Protein AF-A0A7W1FBQ4-F1 (afdb_monomer_lite)

Foldseek 3Di:
DAEAEQEDDPPDPVCVRVVVVVVLVVQQVVCVVVVHHRPYDYYYDD

pLDDT: mean 97.02, std 2.32, range [87.56, 98.69]

Secondary structure (DSSP, 8-state):
-EEEEEE--TT--HHHHHHHHHHHHHHHHHHHHTTPPPSEEEEEE-

Structure (mmCIF, N/CA/C/O backbone):
data_AF-A0A7W1FBQ4-F1
#
_entry.id   AF-A0A7W1FBQ4-F1
#
loop_
_atom_site.group_PDB
_atom_site.id
_atom_site.type_symbol
_atom_site.label_atom_id
_atom_site.label_alt_id
_atom_site.label_comp_id
_atom_site.label_asym_id
_atom_site.label_entity_id
_atom_site.label_seq_id
_atom_site.pdbx_PDB_ins_code
_atom_site.Cartn_x
_atom_site.Cartn_y
_atom_site.Cartn_z
_atom_site.occupancy
_atom_site.B_iso_or_equiv
_atom_site.auth_seq_id
_atom_site.auth_comp_id
_atom_site.auth_asym_id
_atom_site.auth_atom_id
_atom_site.pdbx_PDB_model_num
ATOM 1 N N . MET A 1 1 ? -13.972 1.843 4.275 1.00 88.19 1 MET A N 1
ATOM 2 C CA . MET A 1 1 ? -12.701 2.382 3.745 1.00 88.19 1 MET A CA 1
ATOM 3 C C . MET A 1 1 ? -12.938 3.279 2.544 1.00 88.19 1 MET A C 1
ATOM 5 O O . MET A 1 1 ? -13.782 2.965 1.710 1.00 88.19 1 MET A O 1
ATOM 9 N N . LYS A 1 2 ? -12.162 4.359 2.435 1.00 97.31 2 LYS A N 1
ATOM 10 C CA . LYS A 1 2 ? -11.982 5.124 1.194 1.00 97.31 2 LYS A CA 1
ATOM 11 C C . LYS A 1 2 ? -11.038 4.339 0.277 1.00 97.31 2 LYS A C 1
ATOM 13 O O . LYS A 1 2 ? -10.053 3.792 0.761 1.00 97.31 2 LYS A O 1
ATOM 18 N N . LYS A 1 3 ? -11.335 4.266 -1.018 1.00 98.19 3 LYS A N 1
ATOM 19 C CA . LYS A 1 3 ? -10.499 3.542 -1.986 1.00 98.19 3 LYS A CA 1
ATOM 20 C C . LYS A 1 3 ? -9.424 4.465 -2.545 1.00 98.19 3 LYS A C 1
ATOM 22 O O . LYS A 1 3 ? -9.744 5.571 -2.975 1.00 98.19 3 LYS A O 1
ATOM 27 N N . VAL A 1 4 ? -8.187 3.988 -2.561 1.00 98.12 4 VAL A N 1
ATOM 28 C CA . VAL A 1 4 ? -7.047 4.650 -3.19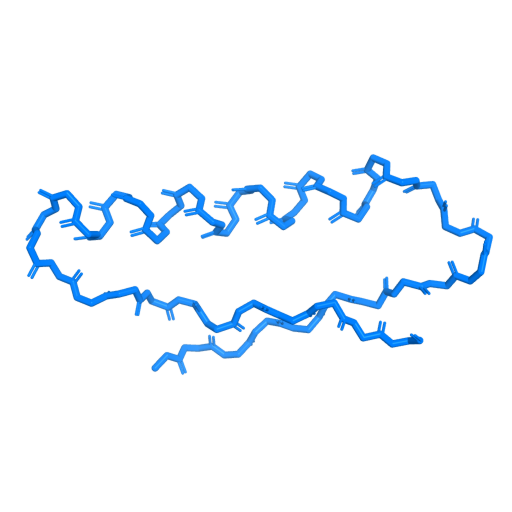6 1.00 98.12 4 VAL A CA 1
ATOM 29 C C . VAL A 1 4 ? -6.452 3.673 -4.200 1.00 98.12 4 VAL A C 1
ATOM 31 O O . VAL A 1 4 ? -5.960 2.611 -3.825 1.00 98.12 4 VAL A O 1
ATOM 34 N N . SER A 1 5 ? -6.503 4.036 -5.477 1.00 98.00 5 SER A N 1
ATOM 35 C CA . SER A 1 5 ? -5.876 3.282 -6.559 1.00 98.00 5 SER A CA 1
ATOM 36 C C . SER A 1 5 ? -4.670 4.060 -7.063 1.00 98.00 5 SER A C 1
ATOM 38 O O . SER A 1 5 ? -4.816 5.203 -7.491 1.00 98.00 5 SER A O 1
ATOM 40 N N . ILE A 1 6 ? -3.490 3.452 -6.987 1.00 97.81 6 ILE A N 1
ATOM 41 C CA . ILE A 1 6 ? -2.236 4.037 -7.464 1.00 97.81 6 ILE A CA 1
ATOM 42 C C . ILE A 1 6 ? -1.877 3.315 -8.756 1.00 97.81 6 ILE A C 1
ATOM 44 O O . ILE A 1 6 ? -1.642 2.107 -8.736 1.00 97.81 6 ILE A O 1
ATOM 48 N N . LEU A 1 7 ? -1.884 4.048 -9.870 1.00 96.56 7 LEU A N 1
ATOM 49 C CA . LEU A 1 7 ? -1.506 3.500 -11.166 1.00 96.56 7 LEU A CA 1
ATOM 50 C C . LEU A 1 7 ? 0.004 3.221 -11.183 1.00 96.56 7 LEU A C 1
ATOM 52 O O . LEU A 1 7 ? 0.784 4.110 -10.838 1.00 96.56 7 LEU A O 1
ATOM 56 N N . VAL A 1 8 ? 0.409 2.033 -11.629 1.00 97.06 8 VAL A N 1
ATOM 57 C CA . VAL A 1 8 ? 1.815 1.635 -11.794 1.00 97.06 8 VAL A CA 1
ATOM 58 C C . VAL A 1 8 ? 2.108 1.381 -13.276 1.00 97.06 8 VAL A C 1
ATOM 60 O O . VAL A 1 8 ? 2.066 0.240 -13.724 1.00 97.06 8 VAL A O 1
ATOM 63 N N . PRO A 1 9 ? 2.379 2.431 -14.073 1.00 94.88 9 PRO A N 1
ATOM 64 C CA . PRO A 1 9 ? 2.836 2.251 -15.450 1.00 94.88 9 PRO A CA 1
ATOM 65 C C . PRO A 1 9 ? 4.149 1.457 -15.533 1.00 94.88 9 PRO A C 1
ATOM 67 O O . PRO A 1 9 ? 4.989 1.566 -14.641 1.00 94.88 9 PRO A O 1
ATOM 70 N N . GLU A 1 10 ? 4.385 0.755 -16.647 1.00 94.50 10 GLU A N 1
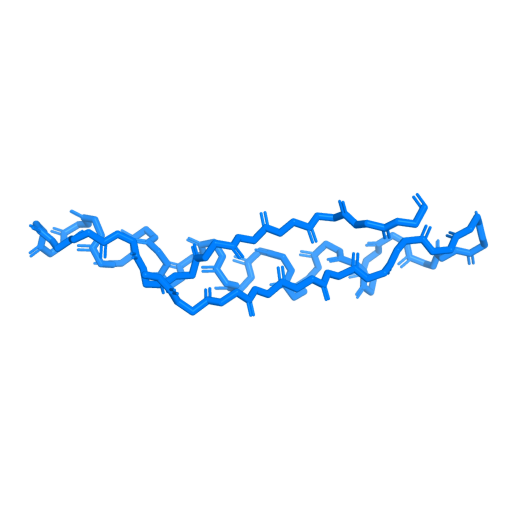ATOM 71 C CA . GLU A 1 10 ? 5.632 -0.001 -16.886 1.00 94.50 10 GLU A CA 1
ATOM 72 C C . GLU A 1 10 ? 6.900 0.854 -16.710 1.00 94.50 10 GLU A C 1
ATOM 74 O O . GLU A 1 10 ? 7.916 0.382 -16.208 1.00 94.50 10 GLU A O 1
ATOM 79 N N . SER A 1 11 ? 6.836 2.134 -17.091 1.00 95.00 11 SER A N 1
ATOM 80 C CA . SER A 1 11 ? 7.950 3.085 -17.012 1.00 95.00 11 SER A CA 1
ATOM 81 C C . SER A 1 11 ? 7.907 3.978 -15.766 1.00 95.00 11 SER A C 1
ATOM 83 O O . SER A 1 11 ? 8.495 5.064 -15.766 1.00 95.00 11 SER A O 1
ATOM 85 N N . ALA A 1 12 ? 7.149 3.600 -14.735 1.00 95.00 12 ALA A N 1
ATOM 86 C CA . ALA A 1 12 ? 6.992 4.425 -13.547 1.00 95.00 12 ALA A CA 1
ATOM 87 C C . ALA A 1 12 ? 8.305 4.553 -12.768 1.00 95.00 12 ALA A C 1
ATOM 89 O O . ALA A 1 12 ? 9.007 3.574 -12.508 1.00 95.00 12 ALA A O 1
ATOM 90 N N . LEU A 1 13 ? 8.595 5.770 -12.303 1.00 96.31 13 LEU A N 1
ATOM 91 C CA . LEU A 1 13 ? 9.594 5.961 -11.263 1.00 96.31 13 LEU A CA 1
ATOM 92 C C . LEU A 1 13 ? 9.042 5.367 -9.962 1.00 96.31 13 LEU A C 1
ATOM 94 O O . LEU A 1 13 ? 8.085 5.900 -9.407 1.00 96.31 13 LEU A O 1
ATOM 98 N N . LEU A 1 14 ? 9.651 4.285 -9.467 1.00 93.88 14 LEU A N 1
ATOM 99 C CA . LEU A 1 14 ? 9.139 3.533 -8.312 1.00 93.88 14 LEU A CA 1
ATOM 100 C C . LEU A 1 14 ? 8.898 4.407 -7.072 1.00 93.88 14 LEU A C 1
ATOM 102 O O . LEU A 1 14 ? 7.891 4.222 -6.397 1.00 93.88 14 LEU A O 1
ATOM 106 N N . ALA A 1 15 ? 9.757 5.396 -6.809 1.00 95.31 15 ALA A N 1
ATOM 107 C CA . ALA A 1 15 ? 9.575 6.331 -5.694 1.00 95.31 15 ALA A CA 1
ATOM 108 C C . ALA A 1 15 ? 8.257 7.122 -5.798 1.00 95.31 15 ALA A C 1
ATOM 110 O O . ALA A 1 15 ? 7.551 7.287 -4.811 1.00 95.31 15 ALA A O 1
ATOM 111 N N . ALA A 1 16 ? 7.850 7.516 -7.010 1.00 95.56 16 ALA A N 1
ATOM 112 C CA . ALA A 1 16 ? 6.593 8.233 -7.228 1.00 95.56 16 ALA A CA 1
ATOM 113 C C . ALA A 1 16 ? 5.344 7.364 -6.968 1.00 95.56 16 ALA A C 1
ATOM 115 O O . ALA A 1 16 ? 4.255 7.900 -6.769 1.00 95.56 16 ALA A O 1
ATOM 116 N N . VAL A 1 17 ? 5.496 6.035 -6.963 1.00 97.25 17 VAL A N 1
ATOM 117 C CA . VAL A 1 17 ? 4.443 5.069 -6.611 1.00 97.25 17 VAL A CA 1
ATOM 118 C C . VAL A 1 17 ? 4.498 4.729 -5.120 1.00 97.25 17 VAL A C 1
ATOM 120 O O . VAL A 1 17 ? 3.458 4.682 -4.457 1.00 97.25 17 VAL A O 1
ATOM 123 N N . ASP A 1 18 ? 5.696 4.483 -4.587 1.00 96.50 18 ASP A N 1
ATOM 124 C CA . ASP A 1 18 ? 5.867 4.010 -3.215 1.00 96.50 18 ASP A CA 1
ATOM 125 C C . ASP A 1 18 ? 5.626 5.107 -2.175 1.00 96.50 18 ASP A C 1
ATOM 127 O O . ASP A 1 18 ? 4.961 4.841 -1.175 1.00 96.50 18 ASP A O 1
ATOM 131 N N . ASP A 1 19 ? 6.050 6.345 -2.436 1.00 98.06 19 ASP A N 1
ATOM 132 C CA . ASP A 1 19 ? 5.862 7.473 -1.517 1.00 98.06 19 ASP A CA 1
ATOM 133 C C . ASP A 1 19 ? 4.380 7.695 -1.144 1.00 98.06 19 ASP A C 1
ATOM 135 O O . ASP A 1 19 ? 4.047 7.667 0.048 1.00 98.06 19 ASP A O 1
ATOM 139 N N . PRO A 1 20 ? 3.431 7.843 -2.096 1.00 97.31 20 PRO A N 1
ATOM 140 C CA . PRO A 1 20 ? 2.020 7.972 -1.740 1.00 97.31 20 PRO A CA 1
ATOM 141 C C . PRO A 1 20 ? 1.469 6.699 -1.082 1.00 97.31 20 PRO A C 1
ATOM 143 O O . PRO A 1 20 ? 0.716 6.797 -0.108 1.00 97.31 20 PRO A O 1
ATOM 146 N N . ARG A 1 21 ? 1.861 5.500 -1.546 1.00 98.25 21 ARG A N 1
ATOM 147 C CA . ARG A 1 21 ? 1.452 4.225 -0.926 1.00 98.25 21 ARG A CA 1
ATOM 148 C C . ARG A 1 21 ? 1.868 4.170 0.546 1.00 98.25 21 ARG A C 1
ATOM 150 O O . ARG A 1 21 ? 1.072 3.748 1.393 1.00 98.25 21 ARG A O 1
ATOM 157 N N . HIS A 1 22 ? 3.089 4.604 0.851 1.00 98.44 22 HIS A N 1
ATOM 158 C CA . HIS A 1 22 ? 3.641 4.650 2.197 1.00 98.44 22 HIS A CA 1
ATOM 159 C C . HIS A 1 22 ? 2.868 5.631 3.079 1.00 98.44 22 HIS A C 1
ATOM 161 O O . HIS A 1 22 ? 2.430 5.245 4.162 1.00 98.44 22 HIS A O 1
ATOM 167 N N . VAL A 1 23 ? 2.610 6.852 2.600 1.00 98.38 23 VAL A N 1
ATOM 168 C CA . VAL A 1 23 ? 1.840 7.858 3.353 1.00 98.38 23 VAL A CA 1
ATOM 169 C C . VAL A 1 23 ? 0.451 7.335 3.726 1.00 98.38 23 VAL A C 1
ATOM 171 O O . VAL A 1 23 ? 0.071 7.391 4.897 1.00 98.38 23 VAL A O 1
ATOM 174 N N . PHE A 1 24 ? -0.297 6.764 2.776 1.00 98.44 24 PHE A N 1
ATOM 175 C CA . PHE A 1 24 ? -1.620 6.204 3.077 1.00 98.44 24 PHE A CA 1
ATOM 176 C C . PHE A 1 24 ? -1.547 5.025 4.056 1.00 98.44 24 PHE A C 1
ATOM 178 O O . PHE A 1 24 ? -2.384 4.917 4.956 1.00 98.44 24 PHE A O 1
ATOM 185 N N . SER A 1 25 ? -0.531 4.170 3.918 1.00 98.50 25 SER A N 1
ATOM 186 C CA . SER A 1 25 ? -0.310 3.046 4.836 1.00 98.50 25 SER A CA 1
ATOM 187 C C . SER A 1 25 ? 0.017 3.538 6.247 1.00 98.50 25 SER A C 1
ATOM 189 O O . SER A 1 25 ? -0.488 2.986 7.220 1.00 98.50 25 SER A O 1
ATOM 191 N N . MET A 1 26 ? 0.789 4.621 6.374 1.00 98.69 26 MET A N 1
ATOM 192 C CA . MET A 1 26 ? 1.127 5.202 7.670 1.00 98.69 26 ME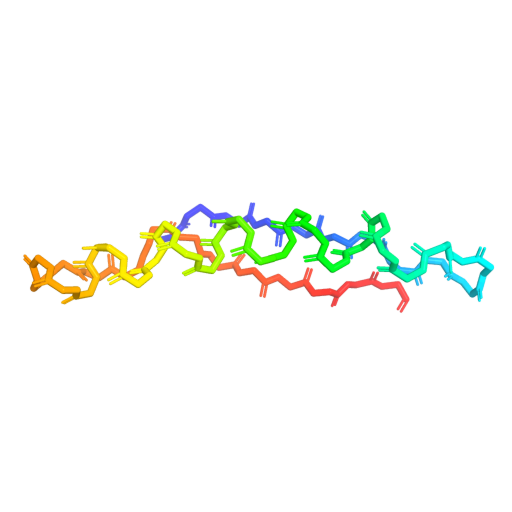T A CA 1
ATOM 193 C C . MET A 1 26 ? -0.098 5.782 8.376 1.00 98.69 26 MET A C 1
ATOM 195 O O . MET A 1 26 ? -0.264 5.579 9.579 1.00 98.69 26 MET A O 1
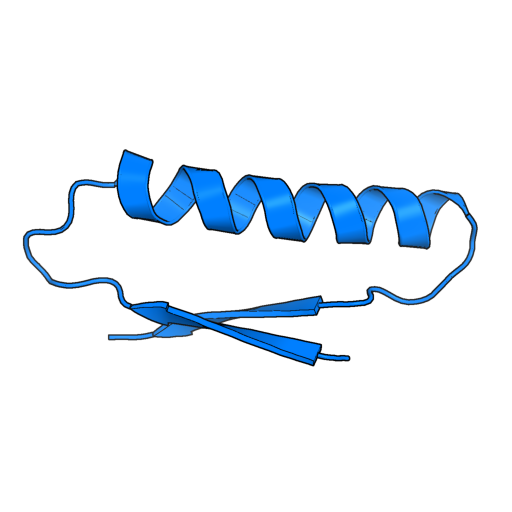ATOM 199 N N . VAL A 1 27 ? -1.005 6.428 7.635 1.00 98.44 27 VAL A N 1
ATOM 200 C CA . VAL A 1 27 ? -2.291 6.869 8.196 1.00 98.44 27 VAL A CA 1
ATOM 201 C C . VAL A 1 27 ? -3.101 5.677 8.709 1.00 98.44 27 VAL A C 1
ATOM 203 O O . VAL A 1 27 ? -3.628 5.747 9.819 1.00 98.44 27 VAL A O 1
ATOM 206 N N . ASN A 1 28 ? -3.156 4.568 7.965 1.00 98.56 28 ASN A N 1
ATOM 207 C CA . ASN A 1 28 ? -3.808 3.347 8.447 1.00 98.56 28 ASN A CA 1
ATOM 208 C C . ASN A 1 28 ? -3.160 2.829 9.739 1.00 98.56 28 ASN A C 1
ATOM 210 O O . ASN A 1 28 ? -3.877 2.563 10.699 1.00 98.56 28 ASN A O 1
ATOM 214 N N . SER A 1 29 ? -1.827 2.785 9.817 1.00 98.56 29 SER A N 1
ATOM 215 C CA . SER A 1 29 ? -1.130 2.368 11.039 1.00 98.56 29 S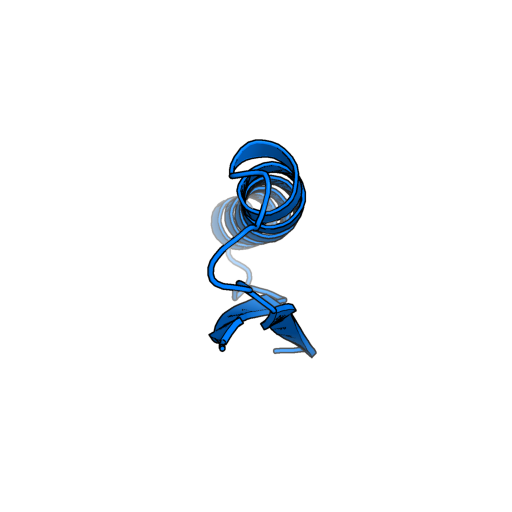ER A CA 1
ATOM 216 C C . SER A 1 29 ? -1.420 3.275 12.239 1.00 98.56 29 SER A C 1
ATOM 218 O O . SER A 1 29 ? -1.469 2.789 13.366 1.00 98.56 29 SER A O 1
ATOM 220 N N . PHE A 1 30 ? -1.621 4.584 12.042 1.00 98.56 30 PHE A N 1
ATOM 221 C CA . PHE A 1 30 ? -2.056 5.468 13.131 1.00 98.56 30 PHE A CA 1
ATOM 222 C C . PHE A 1 30 ? -3.481 5.155 13.599 1.00 98.56 30 PHE A C 1
ATOM 224 O O . PHE A 1 30 ? -3.727 5.165 14.802 1.00 98.56 30 PHE A O 1
ATOM 231 N N . TYR A 1 31 ? -4.398 4.837 12.681 1.00 98.38 31 TYR A N 1
ATOM 232 C CA . TYR A 1 31 ? -5.758 4.411 13.032 1.00 98.38 31 TYR A CA 1
ATOM 233 C C . TYR A 1 31 ? -5.745 3.092 13.807 1.00 98.38 31 TYR A C 1
ATOM 235 O O . TYR A 1 31 ? -6.368 2.998 14.860 1.00 98.38 31 TYR A O 1
ATOM 243 N N . GLU A 1 32 ? -4.980 2.111 13.336 1.00 98.19 32 GLU A N 1
ATOM 244 C CA . GLU A 1 32 ? -4.852 0.806 13.991 1.00 98.19 32 GLU A CA 1
ATOM 245 C C . GLU A 1 32 ? -4.276 0.936 15.407 1.00 98.19 32 GLU A C 1
ATOM 247 O O . GLU A 1 32 ? -4.785 0.316 16.341 1.00 98.19 32 GLU A O 1
ATOM 252 N N . LYS A 1 33 ? -3.270 1.802 15.597 1.00 98.44 33 LYS A N 1
ATOM 253 C CA . LYS A 1 33 ? -2.711 2.126 16.923 1.00 98.44 33 LYS A CA 1
ATOM 254 C C . LYS A 1 33 ? -3.725 2.773 17.868 1.00 98.44 33 LYS A C 1
ATOM 256 O O . LYS A 1 33 ? -3.601 2.613 19.076 1.00 98.44 33 LYS A O 1
ATOM 261 N N . ASP A 1 34 ? -4.714 3.476 17.329 1.00 98.25 34 ASP A N 1
ATOM 262 C CA . ASP A 1 34 ? -5.817 4.090 18.075 1.00 98.25 34 ASP A CA 1
ATOM 263 C C . ASP A 1 34 ? -7.018 3.130 18.240 1.00 98.25 34 ASP A C 1
ATOM 265 O O . ASP A 1 34 ? -8.121 3.543 18.593 1.00 98.25 34 ASP A O 1
ATOM 269 N N . GLY A 1 35 ? -6.842 1.837 17.929 1.00 98.31 35 GLY A N 1
ATOM 270 C CA . GLY A 1 35 ? -7.900 0.822 17.996 1.00 98.31 35 GLY A CA 1
ATOM 271 C C . GLY A 1 35 ? -8.999 0.995 16.943 1.00 98.31 35 GLY A C 1
ATOM 272 O O . GLY A 1 35 ? -10.065 0.385 17.047 1.00 98.31 35 GLY A O 1
ATOM 273 N N . LYS A 1 36 ? -8.765 1.834 15.930 1.00 98.19 36 LYS A N 1
ATOM 274 C CA . LYS A 1 36 ? -9.704 2.113 14.841 1.00 98.19 36 LYS A CA 1
ATOM 275 C C . LYS A 1 36 ? -9.380 1.251 13.621 1.00 98.19 36 LYS A C 1
ATOM 277 O O . LYS A 1 36 ? -8.220 0.918 13.382 1.00 98.19 36 LYS A O 1
ATOM 282 N N . PRO A 1 37 ? -10.385 0.916 12.796 1.00 97.50 37 PRO A N 1
ATOM 283 C CA . PRO A 1 37 ? -10.126 0.258 11.525 1.00 97.50 37 PRO A CA 1
ATOM 284 C C . PRO A 1 37 ? -9.354 1.188 10.583 1.00 97.50 37 PRO A C 1
ATOM 286 O O . PRO A 1 37 ? -9.536 2.409 10.612 1.00 97.50 37 PRO A O 1
ATOM 289 N N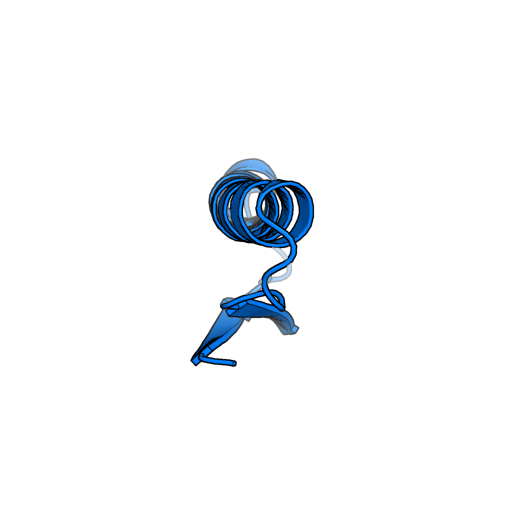 . ALA A 1 38 ? -8.550 0.597 9.698 1.00 97.75 38 ALA A N 1
ATOM 290 C CA . ALA A 1 38 ? -7.908 1.301 8.595 1.00 97.75 38 ALA A CA 1
ATOM 291 C C . ALA A 1 38 ? -8.912 2.176 7.819 1.00 97.75 38 ALA A C 1
ATOM 293 O O . ALA A 1 38 ? -10.056 1.785 7.558 1.00 97.75 38 ALA A O 1
ATOM 294 N N . ILE A 1 39 ? -8.481 3.373 7.423 1.00 98.19 39 ILE A N 1
ATOM 295 C CA . ILE A 1 39 ? -9.339 4.341 6.729 1.00 98.19 39 ILE A CA 1
ATOM 296 C C . ILE A 1 39 ? -9.232 4.221 5.203 1.00 98.19 39 ILE A C 1
ATOM 298 O O . ILE A 1 39 ? -10.222 4.473 4.503 1.00 98.19 39 ILE A O 1
ATOM 302 N N . PHE A 1 40 ? -8.087 3.766 4.687 1.00 98.56 40 PHE A N 1
ATOM 303 C CA . PHE A 1 40 ? -7.819 3.594 3.259 1.00 98.56 40 PHE A CA 1
ATOM 304 C C . PHE A 1 40 ? -7.697 2.118 2.855 1.00 98.56 40 PHE A C 1
ATOM 306 O O . PHE A 1 40 ? -6.985 1.351 3.495 1.00 98.56 40 PHE A O 1
ATOM 313 N N . ASP A 1 41 ? -8.362 1.741 1.763 1.00 98.31 41 ASP A N 1
ATOM 314 C CA . ASP A 1 41 ? -8.098 0.519 0.989 1.00 98.31 41 ASP A CA 1
ATOM 315 C C . ASP A 1 41 ? -7.171 0.908 -0.170 1.00 98.31 41 ASP A C 1
ATOM 317 O O . ASP A 1 41 ? -7.602 1.606 -1.093 1.00 98.31 41 ASP A O 1
ATOM 321 N N . ILE A 1 42 ? -5.893 0.537 -0.069 1.00 98.06 42 ILE A N 1
ATOM 322 C CA . ILE A 1 42 ? -4.825 0.968 -0.978 1.00 98.06 42 ILE A CA 1
ATOM 323 C C . ILE A 1 42 ? -4.538 -0.163 -1.958 1.00 98.06 42 ILE A C 1
ATOM 325 O O . ILE A 1 42 ? -4.179 -1.266 -1.547 1.00 98.06 42 ILE A O 1
ATOM 329 N N . LYS A 1 43 ? -4.654 0.114 -3.256 1.00 98.19 43 LYS A N 1
ATOM 330 C CA . LYS A 1 43 ? -4.362 -0.854 -4.317 1.00 98.19 43 LYS A CA 1
ATOM 331 C C . LYS A 1 43 ? -3.423 -0.248 -5.337 1.00 98.19 43 LYS A C 1
ATOM 333 O O . LYS A 1 43 ? -3.699 0.819 -5.880 1.00 98.19 43 LYS A O 1
ATOM 338 N N . LEU A 1 44 ? -2.342 -0.961 -5.614 1.00 97.19 44 LEU A N 1
ATOM 339 C CA . LEU A 1 44 ? -1.556 -0.736 -6.816 1.00 97.19 44 LEU A CA 1
ATOM 340 C C . LEU A 1 44 ? -2.311 -1.384 -7.982 1.00 97.19 44 LEU A C 1
ATOM 342 O O . LEU A 1 44 ? -2.778 -2.517 -7.852 1.00 97.19 44 LEU A O 1
ATOM 346 N N . VAL A 1 45 ? -2.505 -0.642 -9.066 1.00 96.44 45 VAL A N 1
ATOM 347 C CA . VAL A 1 45 ? -3.258 -1.075 -10.253 1.00 96.44 45 VAL A CA 1
ATOM 348 C C . VAL A 1 45 ? -2.510 -0.646 -11.510 1.00 96.44 45 VAL A C 1
ATOM 350 O O . VAL A 1 45 ? -1.809 0.358 -11.470 1.00 96.44 45 VAL A O 1
ATOM 353 N N . GLY A 1 46 ? -2.685 -1.347 -12.624 1.00 87.56 46 GLY A N 1
ATOM 354 C CA . GLY A 1 46 ? -1.933 -1.078 -13.855 1.00 87.56 46 GLY A CA 1
ATOM 355 C C . GLY A 1 46 ? -1.189 -2.305 -14.330 1.00 87.56 46 GLY A C 1
ATOM 356 O O . GLY A 1 46 ? -0.759 -3.089 -13.455 1.00 87.56 46 GLY A O 1
#

Radius of gyration: 11.78 Å; chains: 1; bounding box: 22×9×35 Å

Sequence (46 aa):
MKKVSILVPESALLAAVDDPRHVFSMVNSFYEKDGKPAIFDIKLVG